Protein AF-A0A974YUI7-F1 (afdb_monomer_lite)

Secondary structure (DSSP, 8-state):
--------------------------SB--B-TTS-TTS-HHHHHHHHHHHHHHHHHHHS-HHHHHHH-TT-SEEEEEEEEEE-TTS-EEEEEEEESSHHHHHHHHHHHHTPPPPSB-EEETTEEE-EEEEEEEEEE-

Foldseek 3Di:
DDDDDDDDPPCPDPPPPPPPPVPLDFQAAFAAPPHDPPDHRVSRVVVNLVVLLVQCQVQADVVVVCVVCVPDFKWKKKWKWKQALQQATDPIFMDTPDVVRRVRSSVSSNPRDRTPGATGRPNGHGMDMDIDIDMHGD

Sequence (138 aa):
MNNTFFLIAFFLGLSPFSQTEKINKIDSYPIYRSCSEKLDYQGTKICTKEKIIDFIKLSFNYELADKLFPLDKSTQFLVEFTIDEKGKTKNITAKAHKKEIAAEAIKLVKRLPKMKKPGYLNGKPVEVPFRILMTIYF

pLDDT: mean 88.55, std 18.23, range [35.5, 98.75]

Radius of gyration: 23.82 Å; chains: 1; bounding box: 38×86×40 Å

Structure (mmCIF, N/CA/C/O backbone):
data_AF-A0A974YUI7-F1
#
_entry.id   AF-A0A974YUI7-F1
#
loop_
_atom_site.group_PDB
_atom_site.id
_atom_site.type_symbol
_atom_site.label_atom_id
_atom_site.label_alt_id
_atom_site.label_comp_id
_atom_site.label_asym_id
_atom_site.label_entity_id
_atom_site.label_seq_id
_atom_site.pdbx_PDB_ins_code
_atom_site.Cartn_x
_atom_site.Cartn_y
_atom_site.Cartn_z
_atom_site.occupancy
_atom_site.B_iso_or_equiv
_atom_site.auth_seq_id
_atom_site.auth_comp_id
_atom_site.auth_asym_id
_atom_site.auth_atom_id
_atom_site.pdbx_PDB_model_num
ATOM 1 N N . MET A 1 1 ? -16.767 77.869 -8.826 1.00 42.47 1 MET A N 1
ATOM 2 C CA . MET A 1 1 ? -16.879 76.650 -9.659 1.00 42.47 1 MET A CA 1
ATOM 3 C C . MET A 1 1 ? -16.375 75.491 -8.814 1.00 42.47 1 MET A C 1
ATOM 5 O O . MET A 1 1 ? -15.178 75.283 -8.735 1.00 42.47 1 MET A O 1
ATOM 9 N N . ASN A 1 2 ? -17.192 74.957 -7.905 1.00 35.50 2 ASN A N 1
ATOM 10 C CA . ASN A 1 2 ? -18.158 73.878 -8.169 1.00 35.50 2 ASN A CA 1
ATOM 11 C C . ASN A 1 2 ? -17.543 72.786 -9.050 1.00 35.50 2 ASN A C 1
ATOM 13 O O . ASN A 1 2 ? -17.466 72.972 -10.258 1.00 35.50 2 ASN A O 1
ATOM 17 N N . ASN A 1 3 ? -17.136 71.656 -8.474 1.00 36.06 3 ASN A N 1
ATOM 18 C CA . ASN A 1 3 ? -18.037 70.507 -8.376 1.00 36.06 3 ASN A CA 1
ATOM 19 C C . ASN A 1 3 ? -17.329 69.309 -7.723 1.00 36.06 3 ASN A C 1
ATOM 21 O O . ASN A 1 3 ? -16.409 68.725 -8.281 1.00 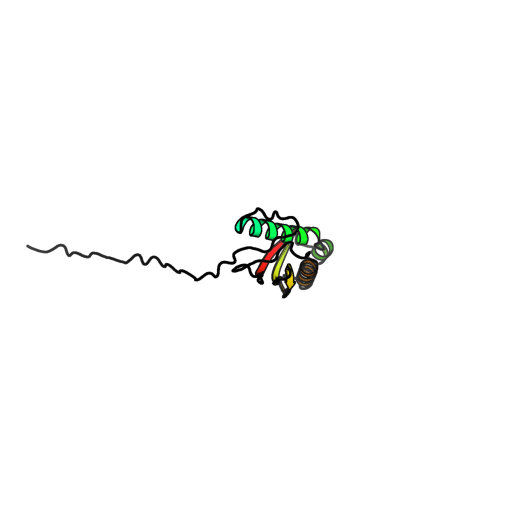36.06 3 ASN A O 1
ATOM 25 N N . THR A 1 4 ? -17.820 68.963 -6.536 1.00 44.59 4 THR A N 1
ATOM 26 C CA . THR A 1 4 ? -18.280 67.612 -6.190 1.00 44.59 4 THR A CA 1
ATOM 27 C C . THR A 1 4 ? -17.354 66.456 -6.581 1.00 44.59 4 THR A C 1
ATOM 29 O O . THR A 1 4 ? -17.544 65.798 -7.601 1.00 44.59 4 THR A O 1
ATOM 32 N N . PHE A 1 5 ? -16.392 66.156 -5.702 1.00 47.31 5 PHE A N 1
ATOM 33 C CA . PHE A 1 5 ? -15.711 64.863 -5.683 1.00 47.31 5 PHE A CA 1
ATOM 34 C C . PHE A 1 5 ? -16.747 63.774 -5.373 1.00 47.31 5 PHE A C 1
ATOM 36 O O . PHE A 1 5 ? -17.272 63.680 -4.264 1.00 47.31 5 PHE A O 1
ATOM 43 N N . PHE A 1 6 ? -17.088 63.005 -6.402 1.00 49.97 6 PHE A N 1
ATOM 44 C CA . PHE A 1 6 ? -18.018 61.890 -6.338 1.00 49.97 6 PHE A CA 1
ATOM 45 C C . PHE A 1 6 ? -17.466 60.791 -5.421 1.00 49.97 6 PHE A C 1
ATOM 47 O O . PHE A 1 6 ? -16.396 60.231 -5.657 1.00 49.97 6 PHE A O 1
ATOM 54 N N . LEU A 1 7 ? -18.242 60.472 -4.386 1.00 49.53 7 LEU A N 1
ATOM 55 C CA . LEU A 1 7 ? -18.179 59.224 -3.638 1.00 49.53 7 LEU A CA 1
ATOM 56 C C . LEU A 1 7 ? -18.343 58.042 -4.602 1.00 49.53 7 LEU A C 1
ATOM 58 O O . LEU A 1 7 ? -19.422 57.847 -5.158 1.00 49.53 7 LEU A O 1
ATOM 62 N N . ILE A 1 8 ? -17.309 57.216 -4.747 1.00 53.69 8 ILE A N 1
ATOM 63 C CA . ILE A 1 8 ? -17.457 55.839 -5.228 1.00 53.69 8 ILE A CA 1
ATOM 64 C C . ILE A 1 8 ? -16.804 54.936 -4.188 1.00 53.69 8 ILE A C 1
ATOM 66 O O . ILE A 1 8 ? -15.611 54.642 -4.226 1.00 53.69 8 ILE A O 1
ATOM 70 N N . ALA A 1 9 ? -17.618 54.515 -3.222 1.00 54.19 9 ALA A N 1
ATOM 71 C CA . ALA A 1 9 ? -17.330 53.358 -2.397 1.00 54.19 9 ALA A CA 1
ATOM 72 C C . ALA A 1 9 ? -17.388 52.123 -3.304 1.00 54.19 9 ALA A C 1
ATOM 74 O O . ALA A 1 9 ? -18.452 51.556 -3.547 1.00 54.19 9 ALA A O 1
ATOM 75 N N . PHE A 1 10 ? -16.239 51.728 -3.846 1.00 45.44 10 PHE A N 1
ATOM 76 C CA . PHE A 1 10 ? -16.103 50.474 -4.570 1.00 45.44 10 PHE A CA 1
ATOM 77 C C . PHE A 1 10 ? -16.033 49.336 -3.546 1.00 45.44 10 PHE A C 1
ATOM 79 O O . PHE A 1 10 ? -14.975 48.795 -3.236 1.00 45.44 10 PHE A O 1
ATOM 86 N N . PHE A 1 11 ? -17.196 49.000 -2.987 1.00 51.56 11 PHE A N 1
ATOM 87 C CA . PHE A 1 11 ? -17.450 47.707 -2.365 1.00 51.56 11 PHE A CA 1
ATOM 88 C C . PHE A 1 11 ? -17.443 46.638 -3.468 1.00 51.56 11 PHE A C 1
ATOM 90 O O . PHE A 1 11 ? -18.485 46.108 -3.847 1.00 51.56 11 PHE A O 1
ATOM 97 N N . LEU A 1 12 ? -16.266 46.298 -4.001 1.00 50.72 12 LEU A N 1
ATOM 98 C CA . LEU A 1 12 ? -16.102 44.967 -4.571 1.00 50.72 12 LEU A CA 1
ATOM 99 C C . LEU A 1 12 ? -15.961 44.016 -3.400 1.00 50.72 12 LEU A C 1
ATOM 101 O O . LEU A 1 12 ? -14.892 43.862 -2.813 1.00 50.72 12 LEU A O 1
ATOM 105 N N . GLY A 1 13 ? -17.108 43.456 -3.027 1.00 53.97 13 GLY A N 1
ATOM 106 C CA . GLY A 1 13 ? -17.227 42.453 -1.994 1.00 53.97 13 GLY A CA 1
ATOM 107 C C . GLY A 1 13 ? -16.151 41.390 -2.158 1.00 53.97 13 GLY A C 1
ATOM 108 O O . GLY A 1 13 ? -16.123 40.640 -3.135 1.00 53.97 13 GLY A O 1
ATOM 109 N N . LEU A 1 14 ? -15.304 41.303 -1.137 1.00 55.88 14 LEU A N 1
ATOM 110 C CA . LEU A 1 14 ? -14.763 40.040 -0.678 1.00 55.88 14 LEU A CA 1
ATOM 111 C C . LEU A 1 14 ? -15.969 39.120 -0.478 1.00 55.88 14 LEU A C 1
ATOM 113 O O . LEU A 1 14 ? -16.635 39.179 0.551 1.00 55.88 14 LEU A O 1
ATOM 117 N N . SER A 1 15 ? -16.296 38.307 -1.477 1.00 57.34 15 SER A N 1
ATOM 118 C CA . SER A 1 15 ? -16.976 37.062 -1.176 1.00 57.34 15 SER A CA 1
ATOM 119 C C . SER A 1 15 ? -15.875 36.147 -0.647 1.00 57.34 15 SER A C 1
ATOM 121 O O . SER A 1 15 ? -15.031 35.699 -1.427 1.00 57.34 15 SER A O 1
ATOM 123 N N . PRO A 1 16 ? -15.789 35.884 0.672 1.00 47.81 16 PRO A N 1
ATOM 124 C CA . PRO A 1 16 ? -15.116 34.677 1.089 1.00 47.81 16 PRO A CA 1
ATOM 125 C C . PRO A 1 16 ? -15.933 33.560 0.453 1.00 47.81 16 PRO A C 1
ATOM 127 O O . PRO A 1 16 ? -17.068 33.293 0.850 1.00 47.81 16 PRO A O 1
ATOM 130 N N . PHE A 1 17 ? -15.386 32.960 -0.597 1.00 52.06 17 PHE A N 1
ATOM 131 C CA . PHE A 1 17 ? -15.883 31.712 -1.135 1.00 52.06 17 PHE A CA 1
ATOM 132 C C . PHE A 1 17 ? -15.692 30.658 -0.045 1.00 52.06 17 PHE A C 1
ATOM 134 O O . PHE A 1 17 ? -14.712 29.920 -0.012 1.00 52.06 17 PHE A O 1
ATOM 141 N N . SER A 1 18 ? -16.611 30.635 0.918 1.00 52.25 18 SER A N 1
ATOM 142 C CA . SER A 1 18 ? -16.776 29.509 1.811 1.00 52.25 18 SER A CA 1
ATOM 143 C C . SER A 1 18 ? -17.473 28.438 0.990 1.00 52.25 18 SER A C 1
ATOM 145 O O . SER A 1 18 ? -18.686 28.257 1.056 1.00 52.25 18 SER A O 1
ATOM 147 N N . GLN A 1 19 ? -16.699 27.721 0.177 1.00 52.56 19 GLN A N 1
ATOM 148 C CA . GLN A 1 19 ? -17.071 26.352 -0.126 1.00 52.56 19 GLN A CA 1
ATOM 149 C C . GLN A 1 19 ? -16.904 25.568 1.173 1.00 52.56 19 GLN A C 1
ATOM 151 O O . GLN A 1 19 ? -15.865 24.976 1.452 1.00 52.56 19 GLN A O 1
ATOM 156 N N . THR A 1 20 ? -17.941 25.577 2.006 1.00 53.47 20 THR A N 1
ATOM 157 C CA . THR A 1 20 ? -18.129 24.492 2.960 1.00 53.47 20 THR A CA 1
ATOM 158 C C . THR A 1 20 ? -18.613 23.297 2.150 1.00 53.47 20 THR A C 1
ATOM 160 O O . THR A 1 20 ? -19.805 23.011 2.057 1.00 53.47 20 THR A O 1
ATOM 163 N N . GLU A 1 21 ? -17.671 22.599 1.511 1.00 55.84 21 GLU A N 1
ATOM 164 C CA . GLU A 1 21 ? -17.932 21.226 1.111 1.00 55.84 21 GLU A CA 1
ATOM 165 C C . GLU A 1 21 ? -18.299 20.463 2.381 1.00 55.84 21 GLU A C 1
ATOM 167 O O . GLU A 1 21 ? -17.556 20.438 3.367 1.00 55.84 21 GLU A O 1
ATOM 172 N N . LYS A 1 22 ? -19.489 19.868 2.377 1.00 44.09 22 LYS A N 1
ATOM 173 C CA . LYS A 1 22 ? -19.952 18.965 3.422 1.00 44.09 22 LYS A CA 1
ATOM 174 C C . LYS A 1 22 ? -19.127 17.681 3.319 1.00 44.09 22 LYS A C 1
ATOM 176 O O . LYS A 1 22 ? -19.578 16.672 2.786 1.00 44.09 22 LYS A O 1
ATOM 181 N N . ILE A 1 23 ? -17.880 17.740 3.777 1.00 54.22 23 ILE A N 1
ATOM 182 C CA . ILE A 1 23 ? -17.005 16.580 3.866 1.00 54.22 23 ILE A CA 1
ATOM 183 C C . ILE A 1 23 ? -17.592 15.715 4.976 1.00 54.22 23 ILE A C 1
ATOM 185 O O . ILE A 1 23 ? -17.513 16.068 6.153 1.00 54.22 23 ILE A O 1
ATOM 189 N N . ASN A 1 24 ? -18.188 14.581 4.607 1.00 57.69 24 ASN A N 1
ATOM 190 C CA . ASN A 1 24 ? -18.424 13.484 5.539 1.00 57.69 24 ASN A CA 1
ATOM 191 C C . ASN A 1 24 ? -17.048 13.016 6.026 1.00 57.69 24 ASN A C 1
ATOM 193 O O . ASN A 1 24 ? -16.400 12.171 5.408 1.00 57.69 24 ASN A O 1
ATOM 197 N N . LYS A 1 25 ? -16.539 13.675 7.065 1.00 68.69 25 LYS A N 1
ATOM 198 C CA . LYS A 1 25 ? -15.199 13.465 7.591 1.00 68.69 25 LYS A CA 1
ATOM 199 C C . LYS A 1 25 ? -15.180 12.078 8.215 1.00 68.69 25 LYS A C 1
ATOM 201 O O . LYS A 1 25 ? -15.852 11.848 9.209 1.00 68.69 25 LYS A O 1
ATOM 206 N N . ILE A 1 26 ? -14.459 11.152 7.590 1.00 76.06 26 ILE A N 1
ATOM 207 C CA . ILE A 1 26 ? -14.183 9.839 8.172 1.00 76.06 26 ILE A CA 1
ATOM 208 C C . ILE A 1 26 ? -13.494 10.075 9.522 1.00 76.06 26 ILE A C 1
ATOM 210 O O . ILE A 1 26 ? -12.523 10.832 9.592 1.00 76.06 26 ILE A O 1
ATOM 214 N N . ASP A 1 27 ? -13.990 9.435 10.579 1.00 82.81 27 ASP A N 1
ATOM 215 C CA . ASP A 1 27 ? -13.495 9.638 11.944 1.00 82.81 27 ASP A CA 1
ATOM 216 C C . ASP A 1 27 ? -12.101 9.038 12.131 1.00 82.81 27 ASP A C 1
ATOM 218 O O . ASP A 1 27 ? -11.265 9.576 12.854 1.00 82.81 27 ASP A O 1
ATOM 222 N N . SER A 1 28 ? -11.837 7.907 11.471 1.00 90.69 28 SER A N 1
ATOM 223 C CA . SER A 1 28 ? -10.551 7.214 11.551 1.00 90.69 28 SER A CA 1
ATOM 224 C C . SER A 1 28 ? -10.139 6.570 10.234 1.00 90.69 28 SER A C 1
ATOM 226 O O . SER A 1 28 ? -10.957 6.086 9.452 1.00 90.69 28 SER A O 1
ATOM 228 N N . TYR A 1 29 ? -8.832 6.540 10.005 1.00 96.12 29 TYR A N 1
ATOM 229 C CA . TYR A 1 29 ? -8.228 5.930 8.830 1.00 96.12 29 TYR A CA 1
ATOM 230 C C . TYR A 1 29 ? -7.870 4.456 9.103 1.00 96.12 29 TYR A C 1
ATOM 232 O O . TYR A 1 29 ? -7.571 4.125 10.254 1.00 96.12 29 TYR A O 1
ATOM 240 N N . PRO A 1 30 ? -7.854 3.563 8.091 1.00 97.88 30 PRO A N 1
ATOM 241 C CA . PRO A 1 30 ? -7.394 2.194 8.284 1.00 97.88 30 PRO A CA 1
ATOM 242 C C . PRO A 1 30 ? -5.981 2.170 8.867 1.00 97.88 30 PRO A C 1
ATOM 244 O O . PRO A 1 30 ? -5.128 2.961 8.466 1.00 97.88 30 PRO A O 1
ATOM 247 N N . ILE A 1 31 ? -5.732 1.253 9.799 1.00 98.31 31 ILE A N 1
ATOM 248 C CA . ILE A 1 31 ? -4.455 1.159 10.515 1.00 98.31 31 ILE A CA 1
ATOM 249 C C . ILE A 1 31 ? -3.666 -0.024 9.967 1.00 98.31 31 ILE A C 1
ATOM 251 O O . ILE A 1 31 ? -4.070 -1.178 10.144 1.00 98.31 31 ILE A O 1
ATOM 255 N N . TYR A 1 32 ? -2.522 0.235 9.334 1.00 98.31 32 TYR A N 1
ATOM 256 C CA . TYR A 1 32 ? -1.597 -0.830 8.939 1.00 98.31 32 TYR A CA 1
ATOM 257 C C . TYR A 1 32 ? -1.032 -1.568 10.165 1.00 98.31 32 TYR A C 1
ATOM 259 O O . TYR A 1 32 ? -0.902 -0.993 11.242 1.00 98.31 32 TYR A O 1
ATOM 267 N N . ARG A 1 33 ? -0.661 -2.849 10.028 1.00 96.88 33 ARG A N 1
ATOM 268 C CA . ARG A 1 33 ? -0.316 -3.719 11.178 1.00 96.88 33 ARG A CA 1
ATOM 269 C C . ARG A 1 33 ? 0.805 -3.191 12.075 1.00 96.88 33 ARG A C 1
ATOM 271 O O . ARG A 1 33 ? 0.749 -3.407 13.280 1.00 96.88 33 ARG A O 1
ATOM 278 N N . SER A 1 34 ? 1.789 -2.507 11.498 1.00 96.69 34 SER A N 1
ATOM 279 C CA . SER A 1 34 ? 2.934 -1.934 12.214 1.00 96.69 34 SER A CA 1
ATOM 280 C C . SER A 1 34 ? 2.729 -0.482 12.663 1.00 96.69 34 SER A C 1
ATOM 282 O O . SER A 1 34 ? 3.639 0.094 13.250 1.00 96.69 34 SER A O 1
ATOM 284 N N . CYS A 1 35 ? 1.582 0.135 12.369 1.00 97.75 35 CYS A N 1
ATOM 285 C CA . CYS A 1 35 ? 1.277 1.490 12.819 1.00 97.75 35 CYS A CA 1
ATOM 286 C C . CYS A 1 35 ? 0.686 1.476 14.234 1.00 97.75 35 CYS A C 1
ATOM 288 O O . CYS A 1 35 ? -0.066 0.573 14.612 1.00 97.75 35 CYS A O 1
ATOM 290 N N . SER A 1 36 ? 1.032 2.492 15.023 1.00 95.81 36 SER A N 1
ATOM 291 C CA . SER A 1 36 ? 0.485 2.680 16.367 1.00 95.81 36 SER A CA 1
ATOM 292 C C . SER A 1 36 ? -0.976 3.126 16.304 1.00 95.81 36 SER A C 1
ATOM 294 O O . SER A 1 36 ? -1.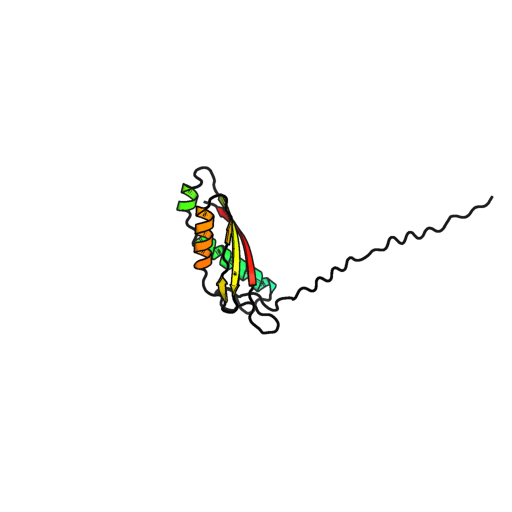338 3.975 15.497 1.00 95.81 36 SER A O 1
ATOM 296 N N . GLU A 1 37 ? -1.806 2.598 17.204 1.00 94.06 37 GLU A N 1
ATOM 297 C CA . GLU A 1 37 ? -3.213 3.007 17.353 1.00 94.06 37 GLU A CA 1
ATOM 298 C C . GLU A 1 37 ? -3.383 4.323 18.116 1.00 94.06 37 GLU A C 1
ATOM 300 O O . GLU A 1 37 ? -4.488 4.840 18.213 1.00 94.06 37 GLU A O 1
ATOM 305 N N . LYS A 1 38 ? -2.293 4.849 18.683 1.00 94.94 38 LYS A N 1
ATOM 306 C CA . LYS A 1 38 ? -2.291 6.120 19.416 1.00 94.94 38 LYS A CA 1
ATOM 307 C C . LYS A 1 38 ? -2.095 7.331 18.500 1.00 94.94 38 LYS A C 1
ATOM 309 O O . LYS A 1 38 ? -2.102 8.455 18.989 1.00 94.94 38 LYS A O 1
ATOM 314 N N . LEU A 1 39 ? -1.847 7.106 17.208 1.00 95.25 39 LEU A N 1
ATOM 315 C CA . LEU A 1 39 ? -1.718 8.181 16.231 1.00 95.25 39 LEU A CA 1
ATOM 316 C C . LEU A 1 39 ? -3.080 8.837 16.003 1.00 95.25 39 LEU A C 1
ATOM 318 O O . LEU A 1 39 ? -4.115 8.172 16.004 1.00 95.25 39 LEU A O 1
ATOM 322 N N . ASP A 1 40 ? -3.067 10.142 15.760 1.00 95.06 40 ASP A N 1
ATOM 323 C CA . ASP A 1 40 ? -4.249 10.855 15.299 1.00 95.06 40 ASP A CA 1
ATOM 324 C C . ASP A 1 40 ? -4.591 10.463 13.847 1.00 95.06 40 ASP A C 1
ATOM 326 O O . ASP A 1 40 ? -3.912 9.650 13.207 1.00 95.06 40 ASP A O 1
ATOM 330 N N . TYR A 1 41 ? -5.668 11.030 13.301 1.00 93.88 41 TYR A N 1
ATOM 331 C CA . TYR A 1 41 ? -6.112 10.710 11.942 1.00 93.88 41 TYR A CA 1
ATOM 332 C C . TYR A 1 41 ? -5.006 10.936 10.895 1.00 93.88 41 TYR A C 1
ATOM 334 O O . TYR A 1 41 ? -4.808 10.097 10.012 1.00 93.88 41 TYR A O 1
ATOM 342 N N . GLN A 1 42 ? -4.269 12.050 10.987 1.00 95.56 42 GLN A N 1
ATOM 343 C CA . GLN A 1 42 ? -3.237 12.388 10.003 1.00 95.56 42 GLN A CA 1
ATOM 344 C C . GLN A 1 42 ? -2.005 11.497 10.151 1.00 95.56 42 GLN A C 1
ATOM 346 O O . GLN A 1 42 ? -1.538 10.947 9.154 1.00 95.56 42 GLN A O 1
ATOM 351 N N . GLY A 1 43 ? -1.526 11.272 11.374 1.00 97.31 43 GLY A N 1
ATOM 352 C CA . GLY A 1 43 ? -0.429 10.350 11.646 1.00 97.31 43 GLY A CA 1
ATOM 353 C C . GLY A 1 43 ? -0.759 8.923 11.214 1.00 97.31 43 GLY A C 1
ATOM 354 O O . GLY A 1 43 ? 0.065 8.259 10.585 1.00 97.31 43 GLY A O 1
ATOM 355 N N . THR A 1 44 ? -1.992 8.468 11.448 1.00 97.50 44 THR A N 1
ATOM 356 C CA . THR A 1 44 ? -2.463 7.155 10.984 1.00 97.50 44 THR A CA 1
ATOM 357 C C . THR A 1 44 ? -2.467 7.067 9.461 1.00 97.50 44 THR A C 1
ATOM 359 O O . THR A 1 44 ? -2.029 6.060 8.897 1.00 97.50 44 THR A O 1
ATOM 362 N N . LYS A 1 45 ? -2.936 8.120 8.781 1.00 96.62 45 LYS A N 1
ATOM 363 C CA . LYS A 1 45 ? -2.953 8.201 7.317 1.00 96.62 45 LYS A CA 1
ATOM 364 C C . LYS A 1 45 ? -1.547 8.146 6.726 1.00 96.62 45 LYS A C 1
ATOM 366 O O . LYS A 1 45 ? -1.320 7.383 5.787 1.00 96.62 45 LYS A O 1
ATOM 371 N N . ILE A 1 46 ? -0.615 8.920 7.280 1.00 97.50 46 ILE A N 1
ATOM 372 C CA . ILE A 1 46 ? 0.787 8.961 6.845 1.00 97.50 46 ILE A CA 1
ATOM 373 C C . ILE A 1 46 ? 1.438 7.595 7.062 1.00 97.50 46 ILE A C 1
ATOM 375 O O . ILE A 1 46 ? 1.850 6.968 6.088 1.00 97.50 46 ILE A O 1
ATOM 379 N N . CYS A 1 47 ? 1.418 7.081 8.295 1.00 98.44 47 CYS A N 1
ATOM 380 C CA . CYS A 1 47 ? 2.051 5.807 8.632 1.00 98.44 47 CYS A CA 1
ATOM 381 C C . CYS A 1 47 ? 1.509 4.653 7.779 1.00 98.44 47 CYS A C 1
ATOM 383 O O . CYS A 1 47 ? 2.272 3.854 7.239 1.00 98.44 47 CYS A O 1
ATOM 385 N N . THR A 1 48 ? 0.185 4.562 7.615 1.00 98.31 48 THR A N 1
ATOM 386 C CA . THR A 1 48 ? -0.428 3.483 6.830 1.00 98.31 48 THR A CA 1
ATOM 387 C C . THR A 1 48 ? -0.032 3.568 5.363 1.00 98.31 48 THR A C 1
ATOM 389 O O . THR A 1 48 ? 0.325 2.550 4.769 1.00 98.31 48 THR A O 1
ATOM 392 N N . LYS A 1 49 ? -0.048 4.771 4.773 1.00 97.94 49 LYS A N 1
ATOM 393 C CA . LYS A 1 49 ? 0.383 4.969 3.386 1.00 97.94 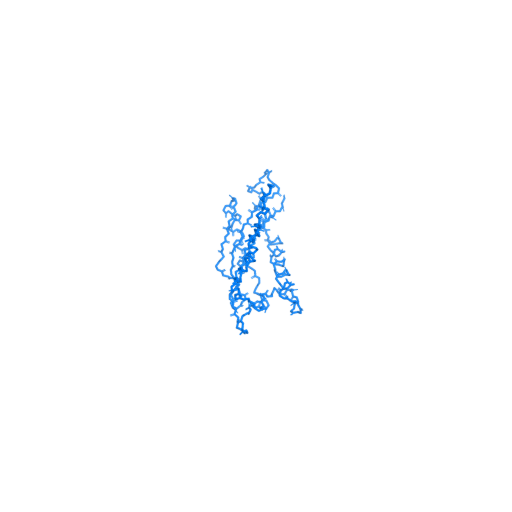49 LYS A CA 1
ATOM 394 C C . LYS A 1 49 ? 1.856 4.597 3.209 1.00 97.94 49 LYS A C 1
ATOM 396 O O . LYS A 1 49 ? 2.175 3.868 2.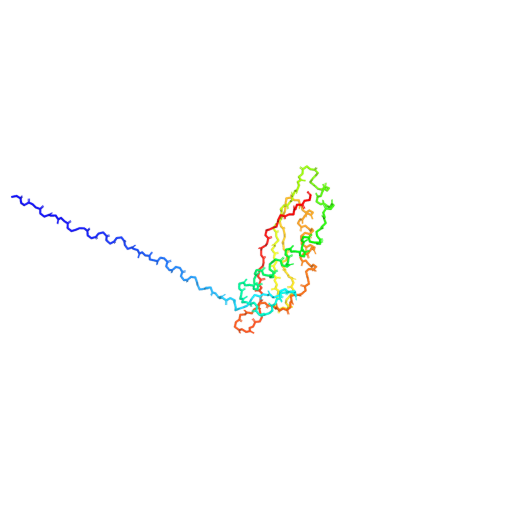275 1.00 97.94 49 LYS A O 1
ATOM 401 N N . GLU A 1 50 ? 2.727 5.048 4.105 1.00 98.12 50 GLU A N 1
ATOM 402 C CA . GLU A 1 50 ? 4.158 4.729 4.080 1.00 98.12 50 GLU A CA 1
ATOM 403 C C . GLU A 1 50 ? 4.406 3.228 4.178 1.00 98.12 50 GLU A C 1
ATOM 405 O O . GLU A 1 50 ? 5.132 2.677 3.361 1.00 98.12 50 GLU A O 1
ATOM 410 N N . LYS A 1 51 ? 3.740 2.525 5.099 1.00 98.50 51 LYS A N 1
ATOM 411 C CA . LYS A 1 51 ? 3.955 1.082 5.263 1.00 98.50 51 LYS A CA 1
ATOM 412 C C . LYS A 1 51 ? 3.434 0.249 4.099 1.00 98.50 51 LYS A C 1
ATOM 414 O O . LYS A 1 51 ? 4.021 -0.786 3.788 1.00 98.50 51 LYS A O 1
ATOM 419 N N . ILE A 1 52 ? 2.381 0.703 3.423 1.00 98.38 52 ILE A N 1
ATOM 420 C CA . ILE A 1 52 ? 1.943 0.105 2.157 1.00 98.38 52 ILE A CA 1
ATOM 421 C C . ILE A 1 52 ? 2.997 0.336 1.066 1.00 98.38 52 ILE A C 1
ATOM 423 O O . ILE A 1 52 ? 3.342 -0.604 0.353 1.00 98.38 52 ILE A O 1
ATOM 427 N N . ILE A 1 53 ? 3.531 1.555 0.948 1.00 98.00 53 ILE A N 1
ATOM 428 C CA . ILE A 1 53 ? 4.596 1.882 -0.012 1.00 98.00 53 ILE A CA 1
ATOM 429 C C . ILE A 1 53 ? 5.842 1.026 0.250 1.00 98.00 53 ILE A C 1
ATOM 431 O O . ILE A 1 53 ? 6.369 0.426 -0.686 1.00 98.00 53 ILE A O 1
ATOM 435 N N . ASP A 1 54 ? 6.277 0.923 1.506 1.00 98.12 54 ASP A N 1
ATOM 436 C CA . ASP A 1 54 ? 7.413 0.101 1.931 1.00 98.12 54 ASP A CA 1
ATOM 437 C C . ASP A 1 54 ? 7.199 -1.365 1.552 1.00 98.12 54 ASP A C 1
ATOM 439 O O . ASP A 1 54 ? 8.076 -1.985 0.954 1.00 98.12 54 ASP A O 1
ATOM 443 N N . PHE A 1 55 ? 6.016 -1.916 1.847 1.00 98.44 55 PHE A N 1
ATOM 444 C CA . PHE A 1 55 ? 5.675 -3.287 1.479 1.00 98.44 55 PHE A CA 1
ATOM 445 C C . PHE A 1 55 ? 5.787 -3.513 -0.030 1.00 98.44 55 PHE A C 1
ATOM 447 O O . PHE A 1 55 ? 6.370 -4.512 -0.452 1.00 98.44 55 PHE A O 1
ATOM 454 N N . ILE A 1 56 ? 5.236 -2.599 -0.837 1.00 97.88 56 ILE A N 1
ATOM 455 C CA . ILE A 1 56 ? 5.271 -2.724 -2.295 1.00 97.88 56 ILE A CA 1
ATOM 456 C C . ILE A 1 56 ? 6.716 -2.651 -2.786 1.00 97.88 56 ILE A C 1
ATOM 458 O O . ILE A 1 56 ? 7.104 -3.526 -3.549 1.00 97.88 56 ILE A O 1
ATOM 462 N N . LYS A 1 57 ? 7.518 -1.682 -2.321 1.00 97.50 57 LYS A N 1
ATOM 463 C CA . LYS A 1 57 ? 8.943 -1.561 -2.673 1.00 97.50 57 LYS A CA 1
ATOM 464 C C . LYS A 1 57 ? 9.713 -2.838 -2.345 1.00 97.50 57 LYS A C 1
ATOM 466 O O . LYS A 1 57 ? 10.318 -3.426 -3.226 1.00 97.50 57 LYS A O 1
ATOM 471 N N . LEU A 1 58 ? 9.622 -3.313 -1.103 1.00 97.44 58 LEU A N 1
ATOM 472 C CA . LEU A 1 58 ? 10.344 -4.504 -0.644 1.00 97.44 58 LEU A CA 1
ATOM 473 C C . LEU A 1 58 ? 9.919 -5.792 -1.359 1.00 97.44 58 LEU A C 1
ATOM 475 O O . LEU A 1 58 ? 10.683 -6.748 -1.405 1.00 97.44 58 LEU A O 1
ATOM 479 N N . SER A 1 59 ? 8.694 -5.835 -1.882 1.00 97.62 59 SER A N 1
ATOM 480 C CA . SER A 1 59 ? 8.129 -7.031 -2.511 1.00 97.62 59 SER A CA 1
ATOM 481 C C . SER A 1 59 ? 8.152 -6.986 -4.040 1.00 97.62 59 SER A C 1
ATOM 483 O O . SER A 1 59 ? 7.723 -7.959 -4.666 1.00 97.62 59 SER A O 1
ATOM 485 N N . PHE A 1 60 ? 8.576 -5.866 -4.631 1.00 98.12 60 PHE A N 1
ATOM 486 C CA . PHE A 1 60 ? 8.550 -5.636 -6.069 1.00 98.12 60 PHE A CA 1
ATOM 487 C C . PHE A 1 60 ? 9.556 -6.533 -6.796 1.00 98.12 60 PHE A C 1
ATOM 489 O O . PHE A 1 60 ? 10.644 -6.802 -6.294 1.00 98.12 60 PHE A O 1
ATOM 496 N N . ASN A 1 61 ? 9.198 -6.997 -7.994 1.00 97.81 61 ASN A N 1
ATOM 497 C CA . ASN A 1 61 ? 10.116 -7.755 -8.835 1.00 97.81 61 ASN A CA 1
ATOM 498 C C . ASN A 1 61 ? 11.015 -6.795 -9.632 1.00 97.81 61 ASN A C 1
ATOM 500 O O . ASN A 1 61 ? 10.621 -6.306 -10.690 1.00 97.81 61 ASN A O 1
ATOM 504 N N . TYR A 1 62 ? 12.209 -6.523 -9.104 1.00 97.19 62 TYR A N 1
ATOM 505 C CA . TYR A 1 62 ? 13.188 -5.628 -9.727 1.00 97.19 62 TYR A CA 1
ATOM 506 C C . TYR A 1 62 ? 13.776 -6.208 -11.022 1.00 97.19 62 TYR A C 1
ATOM 508 O O . TYR A 1 62 ? 13.853 -5.492 -12.013 1.00 97.19 62 TYR A O 1
ATOM 516 N N . GLU A 1 63 ? 14.029 -7.520 -11.084 1.00 97.00 63 GLU A N 1
ATOM 517 C CA . GLU A 1 63 ? 14.518 -8.188 -12.304 1.00 97.00 63 GLU A CA 1
ATOM 518 C C . GLU A 1 63 ? 13.532 -8.057 -13.478 1.00 97.00 63 GLU A C 1
ATOM 520 O O . GLU A 1 63 ? 13.925 -7.898 -14.636 1.00 97.00 63 GLU A O 1
ATOM 525 N N . LEU A 1 64 ? 12.223 -8.106 -13.192 1.00 97.56 64 LEU A N 1
ATOM 526 C CA . LEU A 1 64 ? 11.186 -7.842 -14.192 1.00 97.56 64 LEU A CA 1
ATOM 527 C C . LEU A 1 64 ? 11.306 -6.417 -14.744 1.00 97.56 64 LEU A C 1
ATOM 529 O O . LEU A 1 64 ? 11.129 -6.218 -15.945 1.00 97.56 64 LEU A O 1
ATOM 533 N N . ALA A 1 65 ? 11.573 -5.438 -13.882 1.00 96.62 65 ALA A N 1
ATOM 534 C CA . ALA A 1 65 ? 11.702 -4.047 -14.285 1.00 96.62 65 ALA A CA 1
ATOM 535 C C . ALA A 1 65 ? 12.960 -3.828 -15.133 1.00 96.62 65 ALA A C 1
ATOM 537 O O . ALA A 1 65 ? 12.830 -3.325 -16.248 1.00 96.62 65 ALA A O 1
ATOM 538 N N . ASP A 1 66 ? 14.116 -4.327 -14.689 1.00 96.00 66 ASP A N 1
ATOM 539 C CA . ASP A 1 66 ? 15.380 -4.271 -15.438 1.00 96.00 66 ASP A CA 1
ATOM 540 C C . ASP A 1 66 ? 15.233 -4.865 -16.842 1.00 96.00 66 ASP A C 1
ATOM 542 O O . ASP A 1 66 ? 15.654 -4.283 -17.843 1.00 96.00 66 ASP A O 1
ATOM 546 N N . LYS A 1 67 ? 14.553 -6.014 -16.944 1.00 96.38 67 LYS A N 1
ATOM 547 C 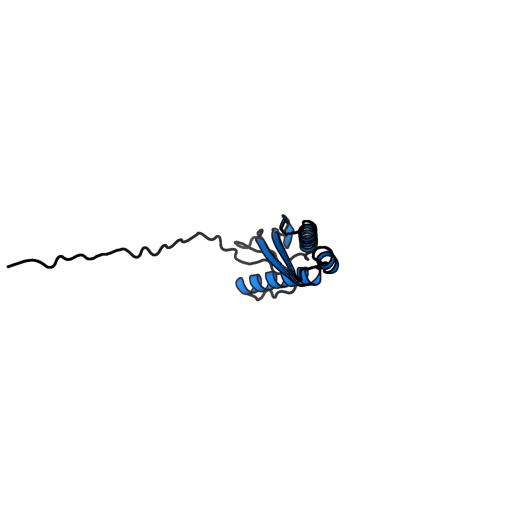CA . LYS A 1 67 ? 14.303 -6.680 -18.226 1.00 96.38 67 LYS A CA 1
ATOM 548 C C . LYS A 1 67 ? 13.393 -5.871 -19.152 1.00 96.38 67 LYS A C 1
ATOM 550 O O . LYS A 1 67 ? 13.565 -5.910 -20.370 1.00 96.38 67 LYS A O 1
ATOM 555 N N . LEU A 1 68 ? 12.379 -5.201 -18.606 1.00 96.94 68 LEU A N 1
ATOM 556 C CA . LEU A 1 68 ? 11.411 -4.427 -19.391 1.00 96.94 68 LEU A CA 1
ATOM 557 C C . LEU A 1 68 ? 11.934 -3.046 -19.793 1.00 96.94 68 LEU A C 1
ATOM 559 O O . LEU A 1 68 ? 11.438 -2.485 -20.776 1.00 96.94 68 LEU A O 1
ATOM 563 N N . PHE A 1 69 ? 12.901 -2.517 -19.046 1.00 96.44 69 PHE A N 1
ATOM 564 C CA . PHE A 1 69 ? 13.444 -1.175 -19.210 1.00 96.44 69 PHE A CA 1
ATOM 565 C C . PHE A 1 69 ? 14.985 -1.175 -19.180 1.00 96.44 69 PHE A C 1
ATOM 567 O O . PHE A 1 69 ? 15.584 -0.556 -18.308 1.00 96.44 69 PHE A O 1
ATOM 574 N N . PRO A 1 70 ? 15.658 -1.804 -20.160 1.00 94.31 70 PRO A N 1
ATOM 575 C CA . PRO A 1 70 ? 17.118 -1.963 -20.153 1.00 94.31 70 PRO A CA 1
ATOM 576 C C . PRO A 1 70 ? 17.909 -0.645 -20.256 1.00 94.31 70 PRO A C 1
ATOM 578 O O . PRO A 1 70 ? 19.126 -0.649 -20.084 1.00 94.31 70 PRO A O 1
ATOM 581 N N . LEU A 1 71 ? 17.244 0.466 -20.593 1.00 96.44 71 LEU A N 1
ATOM 582 C CA . LEU A 1 71 ? 17.848 1.796 -20.725 1.00 96.44 71 LEU A CA 1
ATOM 583 C C . LEU A 1 71 ? 17.366 2.787 -19.656 1.00 96.44 71 LEU A C 1
ATOM 585 O O . LEU A 1 71 ? 17.941 3.870 -19.541 1.00 96.44 71 LEU A O 1
ATOM 589 N N . ASP A 1 72 ? 16.332 2.439 -18.885 1.00 95.56 72 ASP A N 1
ATOM 590 C CA . ASP A 1 72 ? 15.808 3.304 -17.830 1.00 95.56 72 ASP A CA 1
ATOM 591 C C . ASP A 1 72 ? 16.329 2.841 -16.467 1.00 95.56 72 ASP A C 1
ATOM 593 O O . ASP A 1 72 ? 16.750 1.705 -16.295 1.00 95.56 72 ASP A O 1
ATOM 597 N N . LYS A 1 73 ? 16.283 3.737 -15.478 1.00 94.88 73 LYS A N 1
ATOM 598 C CA . LYS A 1 73 ? 16.652 3.444 -14.076 1.00 94.88 73 LYS A CA 1
ATOM 599 C C . LYS A 1 73 ? 15.467 3.520 -13.123 1.00 94.88 73 LYS A C 1
ATOM 601 O O . LYS A 1 73 ? 15.610 3.613 -11.904 1.00 94.88 73 LYS A O 1
ATOM 606 N N . SER A 1 74 ? 14.272 3.669 -13.686 1.00 96.94 74 SER A N 1
ATOM 607 C CA . SER A 1 74 ? 13.055 3.777 -12.903 1.00 96.94 74 SER A CA 1
ATOM 608 C C . SER A 1 74 ? 11.820 3.509 -13.740 1.00 96.94 74 SER A C 1
ATOM 610 O O . SER A 1 74 ? 11.805 3.722 -14.950 1.00 96.94 74 SER A O 1
ATOM 612 N N . THR A 1 75 ? 10.746 3.115 -13.069 1.00 97.19 75 THR A N 1
ATOM 613 C CA . THR A 1 75 ? 9.417 3.026 -13.661 1.00 97.19 75 THR A CA 1
ATOM 614 C C . THR A 1 75 ? 8.383 3.576 -12.694 1.00 97.19 75 THR A C 1
ATOM 616 O O . THR A 1 75 ? 8.502 3.423 -11.474 1.00 97.19 75 THR A O 1
ATOM 619 N N . GLN A 1 76 ? 7.359 4.226 -13.238 1.00 97.75 76 GLN A N 1
ATOM 620 C CA . GLN A 1 76 ? 6.249 4.768 -12.469 1.00 97.75 76 GLN A CA 1
ATOM 621 C C . GLN A 1 76 ? 4.968 3.983 -12.749 1.00 97.75 76 GLN A C 1
ATOM 623 O O . GLN A 1 76 ? 4.662 3.627 -13.891 1.00 97.75 76 GLN A O 1
ATOM 628 N N . PHE A 1 77 ? 4.192 3.751 -11.695 1.00 98.25 77 PHE A N 1
ATOM 629 C CA . PHE A 1 77 ? 2.852 3.198 -11.795 1.00 98.25 77 PHE A CA 1
ATOM 630 C C . PHE A 1 77 ? 1.905 3.826 -10.775 1.00 98.25 77 PHE A C 1
ATOM 632 O O . PHE A 1 77 ? 2.286 4.213 -9.669 1.00 98.25 77 PHE A O 1
ATOM 639 N N . LEU A 1 78 ? 0.638 3.918 -11.162 1.00 98.62 78 LEU A N 1
ATOM 640 C CA . LEU A 1 78 ? -0.474 4.294 -10.304 1.00 98.62 78 LEU A CA 1
ATOM 641 C C . LEU A 1 78 ? -1.206 3.026 -9.887 1.00 98.62 78 LEU A C 1
ATOM 643 O O . LEU A 1 78 ? -1.582 2.234 -10.749 1.00 98.62 78 LEU A O 1
ATOM 647 N N . VAL A 1 79 ? -1.457 2.864 -8.592 1.00 98.50 79 VAL A N 1
ATOM 648 C CA . VAL A 1 79 ? -2.332 1.814 -8.073 1.00 98.50 79 VAL A CA 1
ATOM 649 C C . VAL A 1 79 ? -3.491 2.427 -7.298 1.00 98.50 79 VAL A C 1
ATOM 651 O O . VAL A 1 79 ? -3.307 3.319 -6.464 1.00 98.50 79 VAL A O 1
ATOM 654 N N . GLU A 1 80 ? -4.692 1.955 -7.601 1.00 98.75 80 GLU A N 1
ATOM 655 C CA . GLU A 1 80 ? -5.937 2.352 -6.953 1.00 98.75 80 GLU A CA 1
ATOM 656 C C . GLU A 1 80 ? -6.596 1.102 -6.373 1.00 98.75 80 GLU A C 1
ATOM 658 O O . GLU A 1 80 ? -6.635 0.051 -7.011 1.00 98.75 80 GLU A O 1
ATOM 663 N N . PHE A 1 81 ? -7.051 1.180 -5.129 1.00 98.69 81 PHE A N 1
ATOM 664 C CA . PHE A 1 81 ? -7.704 0.067 -4.445 1.00 98.69 81 PHE A CA 1
ATOM 665 C C . PHE A 1 81 ? -8.535 0.576 -3.276 1.00 98.69 81 PHE A C 1
ATOM 667 O O . PHE A 1 81 ? -8.363 1.704 -2.823 1.00 98.69 81 PHE A O 1
ATOM 674 N N . THR A 1 82 ? -9.396 -0.277 -2.740 1.00 98.62 82 THR A N 1
ATOM 675 C CA . THR A 1 82 ? -10.202 0.029 -1.558 1.00 98.62 82 THR A CA 1
ATOM 676 C C . THR A 1 82 ? -9.842 -0.920 -0.428 1.00 98.62 82 THR A C 1
ATOM 678 O O . THR A 1 82 ? -9.685 -2.120 -0.653 1.00 98.62 82 THR A O 1
ATOM 681 N N . ILE A 1 83 ? -9.728 -0.397 0.792 1.00 98.50 83 ILE A N 1
ATOM 682 C CA . ILE A 1 83 ? -9.749 -1.211 2.008 1.00 98.50 83 ILE A CA 1
ATOM 683 C C . ILE A 1 83 ? -11.194 -1.321 2.476 1.00 98.50 83 ILE A C 1
ATOM 685 O O . ILE A 1 83 ? -11.834 -0.301 2.716 1.00 98.50 83 ILE A O 1
ATOM 689 N N . ASP A 1 84 ? -11.701 -2.546 2.575 1.00 98.31 84 ASP A N 1
ATOM 690 C CA . ASP A 1 84 ? -13.068 -2.829 3.005 1.00 98.31 84 ASP A CA 1
ATOM 691 C C . ASP A 1 84 ? -13.256 -2.715 4.530 1.00 98.31 84 ASP A C 1
ATOM 693 O O . ASP A 1 84 ? -12.309 -2.540 5.304 1.00 98.31 84 ASP A O 1
ATOM 697 N N . GLU A 1 85 ? -14.496 -2.878 4.982 1.00 98.00 85 GLU A N 1
ATOM 698 C CA . GLU A 1 85 ? -14.900 -2.826 6.390 1.00 98.00 85 GLU A CA 1
ATOM 699 C C . GLU A 1 85 ? -14.265 -3.946 7.234 1.00 98.00 85 GLU A C 1
ATOM 701 O O . GLU A 1 85 ? -14.258 -3.895 8.464 1.00 98.00 85 GLU A O 1
ATOM 706 N N . LYS A 1 86 ? -13.710 -4.974 6.581 1.00 98.00 86 LYS A N 1
ATOM 707 C CA . LYS A 1 86 ? -12.976 -6.082 7.200 1.00 98.00 86 LYS A CA 1
ATOM 708 C C . LYS A 1 86 ? -11.464 -5.858 7.166 1.00 98.00 86 LYS A C 1
ATOM 710 O O . LYS A 1 86 ? -10.736 -6.746 7.622 1.00 98.00 86 LYS A O 1
ATOM 715 N N . GLY A 1 87 ? -10.987 -4.719 6.662 1.00 97.81 87 GLY A N 1
ATOM 716 C CA . GLY A 1 87 ? -9.576 -4.368 6.541 1.00 97.81 87 GLY A CA 1
ATOM 717 C C . GLY A 1 87 ? -8.837 -5.082 5.403 1.00 97.81 87 GLY A C 1
ATOM 718 O O . GLY A 1 87 ? -7.610 -5.169 5.459 1.00 97.81 87 GLY A O 1
ATOM 719 N N . LYS A 1 88 ? -9.537 -5.648 4.414 1.00 98.31 88 LYS A N 1
ATOM 720 C CA . LYS A 1 88 ? -8.948 -6.341 3.255 1.00 98.31 88 LYS A CA 1
ATOM 721 C C . LYS A 1 88 ? -8.976 -5.458 2.008 1.00 98.31 88 LYS A C 1
ATOM 723 O O . LYS A 1 88 ? -9.827 -4.586 1.879 1.00 98.31 88 LYS A O 1
ATOM 728 N N . THR A 1 89 ? -8.051 -5.697 1.081 1.00 98.25 89 THR A N 1
ATOM 729 C CA . THR A 1 89 ? -8.013 -4.999 -0.209 1.00 98.25 89 THR A CA 1
ATOM 730 C C . THR A 1 89 ? -9.064 -5.556 -1.175 1.00 98.25 89 THR A C 1
ATOM 732 O O . THR A 1 89 ? -9.249 -6.768 -1.285 1.00 98.25 89 THR A O 1
ATOM 735 N N . LYS A 1 90 ? -9.739 -4.666 -1.906 1.00 98.38 90 LYS A N 1
ATOM 736 C CA . LYS A 1 90 ? -10.647 -4.980 -3.020 1.00 98.38 90 LYS A CA 1
ATOM 737 C C . LYS A 1 90 ? -10.587 -3.894 -4.097 1.00 98.38 90 LYS A C 1
ATOM 739 O O . LYS A 1 90 ? -9.928 -2.874 -3.904 1.00 98.38 90 LYS A O 1
ATOM 744 N N . ASN A 1 91 ? -11.265 -4.119 -5.225 1.00 98.31 91 ASN A N 1
ATOM 745 C CA . ASN A 1 91 ? -11.387 -3.156 -6.332 1.00 98.31 91 ASN A CA 1
ATOM 746 C C . ASN A 1 91 ? -10.031 -2.607 -6.811 1.00 98.31 91 ASN A C 1
ATOM 748 O O . ASN A 1 91 ? -9.846 -1.402 -6.944 1.00 98.31 91 ASN A O 1
ATOM 752 N N . ILE A 1 92 ? -9.062 -3.503 -7.010 1.00 98.62 92 ILE A N 1
ATOM 753 C CA . ILE A 1 92 ? -7.675 -3.140 -7.313 1.00 98.62 92 ILE A CA 1
ATOM 754 C C . ILE A 1 92 ? -7.523 -2.894 -8.815 1.00 98.62 92 ILE A C 1
ATOM 756 O O . ILE A 1 92 ? -7.786 -3.790 -9.619 1.00 98.62 92 ILE A O 1
ATOM 760 N N . THR A 1 93 ? -7.025 -1.720 -9.185 1.00 98.62 93 THR A N 1
ATOM 761 C CA . THR A 1 93 ? -6.630 -1.370 -10.551 1.00 98.62 93 THR A CA 1
ATOM 762 C C . THR A 1 93 ? -5.226 -0.771 -10.547 1.00 98.62 93 THR A C 1
ATOM 764 O O . THR A 1 93 ? -4.771 -0.206 -9.550 1.00 98.62 93 THR A O 1
ATOM 767 N N . ALA A 1 94 ? -4.504 -0.914 -11.658 1.00 98.56 94 ALA A N 1
ATOM 768 C CA . ALA A 1 94 ? -3.199 -0.290 -11.820 1.00 98.56 94 ALA A CA 1
ATOM 769 C C . ALA A 1 94 ? -3.001 0.230 -13.243 1.00 98.56 94 ALA A C 1
ATOM 771 O O . ALA A 1 94 ? -3.516 -0.340 -14.205 1.00 98.56 94 ALA A O 1
ATOM 772 N N . LYS A 1 95 ? -2.228 1.309 -13.362 1.00 98.62 95 LYS A N 1
ATOM 773 C CA . LYS A 1 95 ? -1.809 1.917 -14.628 1.00 98.62 95 LYS A CA 1
ATOM 774 C C . LYS A 1 95 ? -0.299 2.100 -14.606 1.00 98.62 95 LYS A C 1
ATOM 776 O O . LYS A 1 95 ? 0.239 2.619 -13.633 1.00 98.62 95 LYS A O 1
ATOM 781 N N . ALA A 1 96 ? 0.372 1.688 -15.671 1.00 98.12 96 ALA A N 1
ATOM 782 C CA . ALA A 1 96 ? 1.817 1.801 -15.829 1.00 98.12 96 ALA A CA 1
ATOM 783 C C . ALA A 1 96 ? 2.164 1.891 -17.321 1.00 98.12 96 ALA A C 1
ATOM 785 O O . ALA A 1 96 ? 1.333 1.559 -18.167 1.00 98.12 96 ALA A O 1
ATOM 786 N N . HIS A 1 97 ? 3.399 2.281 -17.642 1.00 96.12 97 HIS A N 1
ATOM 787 C CA . HIS A 1 97 ? 3.886 2.330 -19.029 1.00 96.12 97 HIS A CA 1
ATOM 788 C C . HIS A 1 97 ? 3.904 0.953 -19.713 1.00 96.12 97 HIS A C 1
ATOM 790 O O . HIS A 1 97 ? 3.695 0.854 -20.920 1.00 96.12 97 HIS A O 1
ATOM 796 N N . LYS A 1 98 ? 4.152 -0.116 -18.946 1.00 97.75 98 LYS A N 1
ATOM 797 C CA . LYS A 1 98 ? 4.131 -1.510 -19.410 1.00 97.75 98 LYS A CA 1
ATOM 798 C C . LYS A 1 98 ? 3.067 -2.286 -18.637 1.00 97.75 98 LYS A C 1
ATOM 800 O O . LYS A 1 98 ? 2.966 -2.156 -17.415 1.00 97.75 98 LYS A O 1
ATOM 805 N N . LYS A 1 99 ? 2.280 -3.107 -19.336 1.00 98.19 99 LYS A N 1
ATOM 806 C CA . LYS A 1 99 ? 1.177 -3.890 -18.743 1.00 98.19 99 LYS A CA 1
ATOM 807 C C . LYS A 1 99 ? 1.668 -4.868 -17.671 1.00 98.19 99 LYS A C 1
ATOM 809 O O . LYS A 1 99 ? 0.963 -5.123 -16.701 1.00 98.19 99 LYS A O 1
ATOM 814 N N . GLU A 1 100 ? 2.887 -5.371 -17.819 1.00 98.44 100 GLU A N 1
ATOM 815 C CA . GLU A 1 100 ? 3.550 -6.288 -16.898 1.00 98.44 100 GLU A CA 1
ATOM 816 C C . GLU A 1 100 ? 3.802 -5.623 -15.536 1.00 98.44 100 GLU A C 1
ATOM 818 O O . GLU A 1 100 ? 3.565 -6.239 -14.500 1.00 98.44 100 GLU A O 1
ATOM 823 N N . ILE A 1 101 ? 4.178 -4.339 -15.525 1.00 98.44 101 ILE A N 1
ATOM 824 C CA . ILE A 1 101 ? 4.358 -3.557 -14.292 1.00 98.44 101 ILE A CA 1
ATOM 825 C C . ILE A 1 101 ? 3.015 -3.309 -13.605 1.00 98.44 101 ILE A C 1
ATOM 827 O O . ILE A 1 101 ? 2.909 -3.442 -12.387 1.00 98.44 101 ILE A O 1
ATOM 831 N N . ALA A 1 102 ? 1.964 -3.002 -14.372 1.00 98.56 102 ALA A N 1
ATOM 832 C CA . ALA A 1 102 ? 0.616 -2.873 -13.819 1.00 98.56 102 ALA A CA 1
ATOM 833 C C . ALA A 1 102 ? 0.129 -4.203 -13.208 1.00 98.56 102 ALA A C 1
ATOM 835 O O . ALA A 1 102 ? -0.436 -4.213 -12.113 1.00 98.56 102 ALA A O 1
ATOM 836 N N . ALA A 1 103 ? 0.388 -5.331 -13.876 1.00 98.69 103 ALA A N 1
ATOM 837 C CA . ALA A 1 103 ? 0.051 -6.658 -13.369 1.00 98.69 103 ALA A CA 1
ATOM 838 C C . ALA A 1 103 ? 0.811 -6.996 -12.073 1.00 98.69 103 ALA A C 1
ATOM 840 O O . ALA A 1 103 ? 0.201 -7.498 -11.124 1.00 98.69 103 ALA A O 1
ATOM 841 N N . GLU A 1 104 ? 2.105 -6.672 -11.997 1.00 98.44 104 GLU A N 1
ATOM 842 C CA . GLU A 1 104 ? 2.904 -6.860 -10.782 1.00 98.44 104 GLU A CA 1
ATOM 843 C C . GLU A 1 104 ? 2.393 -5.975 -9.634 1.00 98.44 104 GLU A C 1
ATOM 845 O O . GLU A 1 104 ? 2.167 -6.471 -8.530 1.00 98.44 104 GLU A O 1
ATOM 850 N N . ALA A 1 105 ? 2.080 -4.701 -9.890 1.00 98.38 105 ALA A N 1
ATOM 851 C CA . ALA A 1 105 ? 1.489 -3.811 -8.889 1.00 98.38 105 ALA A CA 1
ATOM 852 C C . ALA A 1 105 ? 0.158 -4.356 -8.331 1.00 98.38 105 ALA A C 1
ATOM 854 O O . ALA A 1 105 ? -0.047 -4.379 -7.114 1.00 98.38 105 ALA A O 1
ATOM 855 N N . ILE A 1 106 ? -0.728 -4.868 -9.197 1.00 98.69 106 ILE A N 1
ATOM 856 C CA . ILE A 1 106 ? -1.983 -5.516 -8.778 1.00 98.69 106 ILE A CA 1
ATOM 857 C C . ILE A 1 106 ? -1.694 -6.738 -7.900 1.00 98.69 106 ILE A C 1
ATOM 859 O O . ILE A 1 106 ? -2.332 -6.920 -6.860 1.00 98.69 106 ILE A O 1
ATOM 863 N N . LYS A 1 107 ? -0.735 -7.585 -8.294 1.00 98.62 107 LYS A N 1
ATOM 864 C CA . LYS A 1 107 ? -0.336 -8.775 -7.529 1.00 98.62 107 LYS A CA 1
ATOM 865 C C . LYS A 1 107 ? 0.202 -8.405 -6.145 1.00 98.62 107 LYS A C 1
ATOM 867 O O . LYS A 1 107 ? -0.105 -9.095 -5.175 1.00 98.62 107 LYS A O 1
ATOM 872 N N . LEU A 1 108 ? 0.971 -7.325 -6.029 1.00 98.38 108 LEU A N 1
ATOM 873 C CA . LEU A 1 108 ? 1.498 -6.832 -4.754 1.00 98.38 108 LEU A CA 1
ATOM 874 C C . LEU A 1 108 ? 0.374 -6.349 -3.837 1.00 98.38 108 LEU A C 1
ATOM 876 O O . LEU A 1 108 ? 0.277 -6.806 -2.702 1.00 98.38 108 LEU A O 1
ATOM 880 N N . VAL A 1 109 ? -0.540 -5.518 -4.341 1.00 98.44 109 VAL A N 1
ATOM 881 C CA . VAL A 1 109 ? -1.670 -5.010 -3.542 1.00 98.44 109 VAL A CA 1
ATOM 882 C C . VAL A 1 109 ? -2.639 -6.124 -3.125 1.00 98.44 109 VAL A C 1
ATOM 884 O O . VAL A 1 109 ? -3.174 -6.088 -2.016 1.00 98.44 109 VAL A O 1
ATOM 887 N N . LYS A 1 110 ? -2.811 -7.172 -3.940 1.00 98.25 110 LYS A N 1
ATOM 888 C CA . LYS A 1 110 ? -3.556 -8.385 -3.545 1.00 98.25 110 LYS A CA 1
ATOM 889 C C . LYS A 1 110 ? -2.910 -9.137 -2.376 1.00 98.25 110 LYS A C 1
ATOM 891 O O . LYS A 1 110 ? -3.618 -9.799 -1.625 1.00 98.25 110 LYS A O 1
ATOM 896 N N . ARG A 1 111 ? -1.583 -9.055 -2.231 1.00 97.94 111 ARG A N 1
ATOM 897 C CA . ARG A 1 111 ? -0.808 -9.698 -1.155 1.00 97.94 111 ARG A CA 1
ATOM 898 C C . ARG A 1 111 ? -0.644 -8.825 0.087 1.00 97.94 111 ARG A C 1
ATOM 900 O O . ARG A 1 111 ? -0.054 -9.297 1.058 1.00 97.94 111 ARG A O 1
ATOM 907 N N . LEU A 1 112 ? -1.138 -7.583 0.075 1.00 98.06 112 LEU A N 1
ATOM 908 C CA . LEU A 1 112 ? -1.077 -6.731 1.258 1.00 98.06 112 LEU A CA 1
ATOM 909 C C . LEU A 1 112 ? -1.721 -7.449 2.449 1.00 98.06 112 LEU A C 1
ATOM 911 O O . LEU A 1 112 ? -2.804 -8.033 2.318 1.00 98.06 112 LEU A O 1
ATOM 915 N N . PRO A 1 113 ? -1.085 -7.406 3.627 1.00 97.38 113 PRO A N 1
ATOM 916 C CA . PRO A 1 113 ? -1.675 -8.004 4.801 1.00 97.38 113 PRO A CA 1
ATOM 917 C C . PRO A 1 113 ? -2.950 -7.246 5.178 1.00 97.38 113 PRO A C 1
ATOM 919 O O . PRO A 1 113 ? -3.042 -6.026 5.033 1.00 97.38 113 PRO A O 1
ATOM 922 N N . LYS A 1 114 ? -3.930 -7.972 5.727 1.00 97.88 114 LYS A N 1
ATOM 923 C CA . LYS A 1 114 ? -5.134 -7.360 6.300 1.00 97.88 114 LYS A CA 1
ATOM 924 C C . LYS A 1 114 ? -4.736 -6.269 7.309 1.00 97.88 114 LYS A C 1
ATOM 926 O O . LYS A 1 114 ? -3.885 -6.523 8.173 1.00 97.88 114 LYS A O 1
ATOM 931 N N . MET A 1 115 ? -5.398 -5.113 7.231 1.00 98.19 115 MET A N 1
ATOM 932 C CA . MET A 1 115 ? -5.229 -3.992 8.158 1.00 98.19 115 MET A CA 1
ATOM 933 C C . MET A 1 115 ? -5.522 -4.415 9.599 1.00 98.19 115 MET A C 1
ATOM 935 O O . MET A 1 115 ? -6.367 -5.275 9.855 1.00 98.19 115 MET A O 1
ATOM 939 N N . LYS A 1 116 ? -4.832 -3.790 10.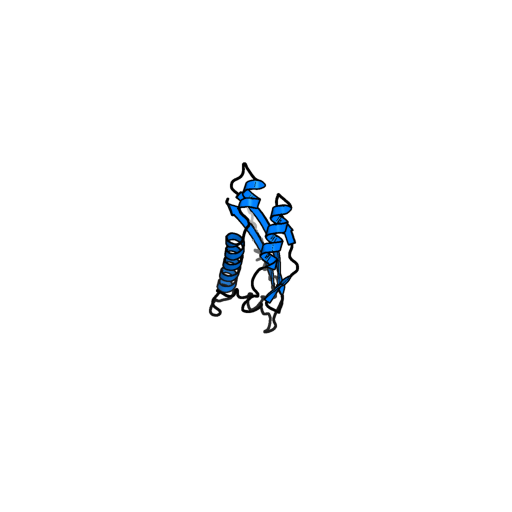555 1.00 98.25 116 LYS A N 1
ATOM 940 C CA . LYS A 1 116 ? -5.076 -3.991 11.987 1.00 98.25 116 LYS A CA 1
ATOM 941 C C . LYS A 1 116 ? -6.496 -3.571 12.361 1.00 98.25 116 LYS A C 1
ATOM 943 O O . LYS A 1 116 ? -7.180 -4.301 13.071 1.00 98.25 116 LYS A O 1
ATOM 948 N N . LYS A 1 117 ? -6.930 -2.419 11.841 1.00 97.75 117 LYS A N 1
ATOM 949 C CA . LYS A 1 117 ? -8.286 -1.874 11.973 1.00 97.75 117 LYS A CA 1
ATOM 950 C C . LYS A 1 117 ? -8.745 -1.270 10.636 1.00 97.75 117 LYS A C 1
ATOM 952 O O . LYS A 1 117 ? -7.897 -0.713 9.932 1.00 97.75 117 LYS A O 1
ATOM 957 N N . PRO A 1 118 ? -10.033 -1.392 10.264 1.00 97.50 118 PRO A N 1
ATOM 958 C CA . PRO A 1 118 ? -10.596 -0.668 9.125 1.00 97.50 118 PRO A CA 1
ATOM 959 C C . PRO A 1 118 ? -10.706 0.833 9.445 1.00 97.50 118 PRO A C 1
ATOM 961 O O . PRO A 1 118 ? -10.402 1.256 10.561 1.00 97.50 118 PRO A O 1
ATOM 964 N N . GLY A 1 119 ? -11.129 1.636 8.468 1.00 96.69 119 GLY A N 1
ATOM 965 C CA . GLY A 1 119 ? -11.562 3.007 8.740 1.00 96.69 119 GLY A CA 1
ATOM 966 C C . GLY A 1 119 ? -12.946 3.008 9.385 1.00 96.69 119 GLY A C 1
ATOM 967 O O . GLY A 1 119 ? -13.705 2.057 9.198 1.00 96.69 119 GLY A O 1
ATOM 968 N N . TYR A 1 120 ? -13.281 4.064 10.124 1.00 95.94 120 TYR A N 1
ATOM 969 C CA . TYR A 1 120 ? -14.593 4.208 10.762 1.00 95.94 120 TYR A CA 1
ATOM 970 C C . TYR A 1 120 ? -15.210 5.575 10.488 1.00 95.94 120 TYR A C 1
ATOM 972 O O . TYR A 1 120 ? -14.506 6.582 10.450 1.00 95.94 120 TYR A O 1
ATOM 980 N N . LEU A 1 121 ? -16.534 5.592 10.364 1.00 95.12 121 LEU A N 1
ATOM 981 C CA . LEU A 1 121 ? -17.373 6.783 10.327 1.00 95.12 121 LEU A CA 1
ATOM 982 C C . LEU A 1 121 ? -18.587 6.546 11.229 1.00 95.12 121 LEU A C 1
ATOM 984 O O . LEU A 1 121 ? -19.290 5.544 11.087 1.00 95.12 121 LEU A O 1
ATOM 988 N N . ASN A 1 122 ? -18.830 7.456 12.165 1.00 93.06 122 ASN A N 1
ATOM 989 C CA . ASN A 1 122 ? -19.846 7.360 13.207 1.00 93.06 122 ASN A CA 1
ATOM 990 C C . ASN A 1 122 ? -19.796 6.016 13.956 1.00 93.06 122 ASN A C 1
ATOM 992 O O . ASN A 1 122 ? -20.817 5.357 14.159 1.00 93.06 122 ASN A O 1
ATOM 996 N N . GLY A 1 123 ? -18.585 5.559 14.293 1.00 93.25 123 GLY A N 1
ATOM 997 C CA . GLY A 1 123 ? -18.351 4.287 14.988 1.00 93.25 123 GLY A CA 1
ATOM 998 C C . GLY A 1 123 ? -18.603 3.019 14.159 1.00 93.25 123 GLY A C 1
ATOM 999 O O . GLY A 1 123 ? -18.409 1.915 14.669 1.00 93.25 123 GLY A O 1
ATOM 1000 N N . LYS A 1 124 ? -18.990 3.136 12.882 1.00 96.19 124 LYS A N 1
ATOM 1001 C CA . LYS A 1 124 ? -19.192 1.996 11.975 1.00 96.19 124 LYS A CA 1
ATOM 1002 C C . LYS A 1 124 ? -18.002 1.845 11.029 1.00 96.19 124 LYS A C 1
ATOM 1004 O O . LYS A 1 124 ? -17.500 2.862 10.553 1.00 96.19 124 LYS A O 1
ATOM 1009 N N . PRO A 1 125 ? -17.540 0.614 10.750 1.00 97.31 125 PRO A N 1
ATOM 1010 C CA . PRO A 1 125 ? -16.460 0.410 9.800 1.00 97.31 125 PRO A CA 1
ATOM 1011 C C . PRO A 1 125 ? -16.921 0.809 8.394 1.00 97.31 125 PRO A C 1
ATOM 1013 O O . PRO A 1 125 ? -18.058 0.531 8.013 1.00 97.31 125 PRO A O 1
ATOM 1016 N N . VAL A 1 126 ? -16.045 1.466 7.640 1.00 97.12 126 VAL A N 1
ATOM 1017 C CA . VAL A 1 126 ? -16.327 1.957 6.287 1.00 97.12 126 VAL A CA 1
ATOM 1018 C C . VAL A 1 126 ? -15.226 1.577 5.313 1.00 97.12 126 VAL A C 1
ATOM 1020 O O . VAL A 1 126 ? -14.072 1.358 5.690 1.00 97.12 126 VAL A O 1
ATOM 1023 N N . GLU A 1 127 ? -15.598 1.537 4.040 1.00 97.62 127 GLU A N 1
ATOM 1024 C CA . GLU A 1 127 ? -14.652 1.418 2.944 1.00 97.62 127 GLU A CA 1
ATOM 1025 C C . GLU A 1 127 ? -13.815 2.688 2.790 1.00 97.62 127 GLU A C 1
ATOM 1027 O O . GLU A 1 127 ? -14.336 3.804 2.843 1.00 97.62 127 GLU A O 1
ATOM 1032 N N . VAL A 1 128 ? -12.515 2.522 2.550 1.00 97.38 128 VAL A N 1
ATOM 1033 C CA . VAL A 1 128 ? -11.596 3.647 2.353 1.00 97.38 128 VAL A CA 1
ATOM 1034 C C . VAL A 1 128 ? -10.811 3.459 1.058 1.00 97.38 128 VAL A C 1
ATOM 1036 O O . VAL A 1 128 ? -10.046 2.494 0.953 1.00 97.38 128 VAL A O 1
ATOM 1039 N N . PRO A 1 129 ? -10.979 4.353 0.065 1.00 97.50 129 PRO A N 1
ATOM 1040 C CA . PRO A 1 129 ? -10.227 4.291 -1.178 1.00 97.50 129 PRO A CA 1
ATOM 1041 C C . PRO A 1 129 ? -8.792 4.793 -0.986 1.00 97.50 129 PRO A C 1
ATOM 1043 O O . PRO A 1 129 ? -8.517 5.752 -0.260 1.00 97.50 129 PRO A O 1
ATOM 1046 N N . PHE A 1 130 ? -7.873 4.150 -1.692 1.00 98.19 130 PHE A N 1
ATOM 1047 C CA . PHE A 1 130 ? -6.463 4.485 -1.783 1.00 98.19 130 PHE A CA 1
ATOM 1048 C C . PHE A 1 130 ? -6.107 4.742 -3.240 1.00 98.19 130 PHE A C 1
ATOM 1050 O O . PHE A 1 130 ? -6.512 4.010 -4.141 1.00 98.19 130 PHE A O 1
ATOM 1057 N N . ARG A 1 131 ? -5.289 5.770 -3.449 1.00 98.06 131 ARG A N 1
ATOM 1058 C CA . ARG A 1 131 ? -4.682 6.107 -4.733 1.00 98.06 131 ARG A CA 1
ATOM 1059 C C . ARG A 1 131 ? -3.225 6.450 -4.483 1.00 98.06 131 ARG A C 1
ATOM 1061 O O . ARG A 1 131 ? -2.924 7.434 -3.806 1.00 98.06 131 ARG A O 1
ATOM 1068 N N . ILE A 1 132 ? -2.325 5.609 -4.976 1.00 98.00 132 ILE A N 1
ATOM 1069 C CA . ILE A 1 132 ? -0.892 5.726 -4.717 1.00 98.00 132 ILE A CA 1
ATOM 1070 C C . ILE A 1 132 ? -0.163 5.736 -6.056 1.00 98.00 132 ILE A C 1
ATOM 1072 O O . ILE A 1 132 ? -0.157 4.745 -6.780 1.00 98.00 132 ILE A O 1
ATOM 1076 N N . LEU A 1 133 ? 0.448 6.875 -6.375 1.00 98.12 133 LEU A N 1
ATOM 1077 C CA . LEU A 1 133 ? 1.422 6.984 -7.454 1.00 98.12 133 LEU A CA 1
ATOM 1078 C C . LEU A 1 133 ? 2.794 6.631 -6.882 1.00 98.12 133 LEU A C 1
ATOM 1080 O O . LEU A 1 133 ? 3.218 7.245 -5.901 1.00 98.12 133 LEU A O 1
ATOM 1084 N N . MET A 1 134 ? 3.462 5.641 -7.463 1.00 96.06 134 MET A N 1
ATOM 1085 C CA . MET A 1 134 ? 4.784 5.207 -7.029 1.00 96.06 134 MET A CA 1
ATOM 1086 C C . MET A 1 134 ? 5.776 5.213 -8.174 1.00 96.06 134 MET A C 1
ATOM 1088 O O . MET A 1 134 ? 5.447 4.799 -9.282 1.00 96.06 134 MET A O 1
ATOM 1092 N N . THR A 1 135 ? 7.006 5.594 -7.852 1.00 97.19 135 THR A N 1
ATOM 1093 C CA . THR A 1 135 ? 8.177 5.388 -8.699 1.00 97.19 135 THR A CA 1
ATOM 1094 C C . THR A 1 135 ? 9.076 4.362 -8.020 1.00 97.19 135 THR A C 1
ATOM 1096 O O . THR A 1 135 ? 9.398 4.507 -6.837 1.00 97.19 135 THR A O 1
ATOM 1099 N N . ILE A 1 136 ? 9.453 3.320 -8.754 1.00 95.88 136 ILE A N 1
ATOM 1100 C CA . ILE A 1 136 ? 10.476 2.355 -8.351 1.00 95.88 136 ILE A CA 1
ATOM 1101 C C . ILE A 1 136 ? 11.734 2.668 -9.140 1.00 95.88 136 ILE A C 1
ATOM 1103 O O . ILE A 1 136 ? 11.655 2.836 -10.353 1.00 95.88 136 ILE A O 1
ATOM 1107 N N . TYR A 1 137 ? 12.859 2.743 -8.440 1.00 94.94 137 TYR A N 1
ATOM 1108 C CA . TYR A 1 137 ? 14.185 2.867 -9.028 1.00 94.94 137 TYR A CA 1
ATOM 1109 C C . TYR A 1 137 ? 14.852 1.499 -8.998 1.00 94.94 137 TYR A C 1
ATOM 1111 O O . TYR A 1 137 ? 14.729 0.805 -7.986 1.00 94.94 137 TYR A O 1
ATOM 1119 N N . PHE A 1 138 ? 15.503 1.136 -10.092 1.00 90.06 138 PHE A N 1
ATOM 1120 C CA . PHE A 1 138 ? 16.223 -0.116 -10.289 1.00 90.06 138 PHE A CA 1
ATOM 1121 C C . PHE A 1 138 ? 17.560 0.188 -10.971 1.00 90.06 138 PHE A C 1
ATOM 1123 O O . PHE A 1 138 ? 17.598 1.156 -11.773 1.00 90.06 138 PHE A O 1
#